Protein AF-A0A1F7UTY3-F1 (afdb_monomer_lite)

Structure (mmCIF, N/CA/C/O backbone):
data_AF-A0A1F7UTY3-F1
#
_entry.id   AF-A0A1F7UTY3-F1
#
loop_
_atom_site.group_PDB
_atom_site.id
_atom_site.type_symbol
_atom_site.label_atom_id
_atom_site.label_alt_id
_atom_site.label_comp_id
_atom_site.label_asym_id
_atom_site.label_entity_id
_atom_site.label_seq_id
_atom_site.pdbx_PDB_ins_code
_atom_site.Cartn_x
_atom_site.Cartn_y
_atom_site.Cartn_z
_atom_site.occupancy
_atom_site.B_iso_or_equiv
_atom_site.auth_seq_id
_atom_site.auth_comp_id
_atom_site.auth_asym_id
_atom_site.auth_atom_id
_atom_site.pdbx_PDB_model_num
ATOM 1 N N . MET A 1 1 ? -12.983 19.339 70.849 1.00 48.16 1 MET A N 1
ATOM 2 C CA . MET A 1 1 ? -14.221 18.566 70.629 1.00 48.16 1 MET A CA 1
ATOM 3 C C . MET A 1 1 ? -14.055 17.866 69.296 1.00 48.16 1 MET A C 1
ATOM 5 O O . MET A 1 1 ? -13.909 18.562 68.300 1.00 48.16 1 MET A O 1
ATOM 9 N N . SER A 1 2 ? -13.950 16.539 69.274 1.00 54.78 2 SER A N 1
ATOM 10 C CA . SER A 1 2 ? -13.925 15.804 68.006 1.00 54.78 2 SER A CA 1
ATOM 11 C C . SER A 1 2 ? -15.351 15.699 67.484 1.00 54.78 2 SER A C 1
ATOM 13 O O . SER A 1 2 ? -16.180 15.041 68.111 1.00 54.78 2 SER A O 1
ATOM 15 N N . ASN A 1 3 ? -15.637 16.358 66.360 1.00 59.41 3 ASN A N 1
ATOM 16 C CA . ASN A 1 3 ? -16.848 16.087 65.594 1.00 59.41 3 ASN A CA 1
ATOM 17 C C . ASN A 1 3 ? -16.701 14.689 64.999 1.00 59.41 3 ASN A C 1
ATOM 19 O O . ASN A 1 3 ? -15.888 14.470 64.104 1.00 59.41 3 ASN A O 1
ATOM 23 N N . THR A 1 4 ? -17.453 13.740 65.543 1.00 61.69 4 THR A N 1
ATOM 24 C CA . THR A 1 4 ? -17.550 12.402 64.967 1.00 61.69 4 THR A CA 1
ATOM 25 C C . THR A 1 4 ? -18.563 12.506 63.835 1.00 61.69 4 THR A C 1
ATOM 27 O O . THR A 1 4 ? -19.726 12.807 64.086 1.00 61.69 4 THR A O 1
ATOM 30 N N . ILE A 1 5 ? -18.103 12.375 62.592 1.00 76.62 5 ILE A N 1
ATOM 31 C CA . ILE A 1 5 ? -18.983 12.346 61.421 1.00 76.62 5 ILE A CA 1
ATOM 32 C C . ILE A 1 5 ? -19.663 10.977 61.428 1.00 76.62 5 ILE A C 1
ATOM 34 O O . ILE A 1 5 ? -18.988 9.956 61.289 1.00 76.62 5 ILE A O 1
ATOM 38 N N . GLU A 1 6 ? -20.979 10.945 61.631 1.00 79.38 6 GLU A N 1
ATOM 39 C CA . GLU A 1 6 ? -21.763 9.728 61.428 1.00 79.38 6 GLU A CA 1
ATOM 40 C C . GLU A 1 6 ? -21.902 9.489 59.926 1.00 79.38 6 GLU A C 1
ATOM 42 O O . GLU A 1 6 ? -22.593 10.225 59.228 1.00 79.38 6 GLU A O 1
ATOM 47 N N . VAL A 1 7 ? -21.201 8.473 59.428 1.00 85.00 7 VAL A N 1
ATOM 48 C CA . VAL A 1 7 ? -21.339 7.995 58.052 1.00 85.00 7 VAL A CA 1
ATOM 49 C C . VAL A 1 7 ? -22.480 6.988 58.017 1.00 85.00 7 VAL A C 1
ATOM 51 O O . VAL A 1 7 ? -22.453 5.985 58.737 1.00 85.00 7 VAL A O 1
ATOM 54 N N . THR A 1 8 ? -23.482 7.240 57.179 1.00 91.25 8 THR A N 1
ATOM 55 C CA . THR A 1 8 ? -24.623 6.339 57.015 1.00 91.25 8 THR A CA 1
ATOM 56 C C . THR A 1 8 ? -24.337 5.263 55.967 1.00 91.25 8 THR A C 1
ATOM 58 O O . THR A 1 8 ? -23.465 5.387 55.107 1.00 91.25 8 THR A O 1
ATOM 61 N N . THR A 1 9 ? -25.116 4.181 55.991 1.00 90.44 9 THR A N 1
ATOM 62 C CA . THR A 1 9 ? -25.057 3.144 54.948 1.00 90.44 9 THR A CA 1
ATOM 63 C C . THR A 1 9 ? -25.406 3.695 53.560 1.00 90.44 9 THR A C 1
ATOM 65 O O . THR A 1 9 ? -24.889 3.188 52.566 1.00 90.44 9 THR A O 1
ATOM 68 N N . ASN A 1 10 ? -26.240 4.740 53.482 1.00 90.62 10 ASN A N 1
ATOM 69 C CA . ASN A 1 10 ? -26.551 5.412 52.220 1.00 90.62 10 ASN A CA 1
ATOM 70 C C . ASN A 1 10 ? -25.336 6.157 51.664 1.00 90.62 10 ASN A C 1
ATOM 72 O O . ASN A 1 10 ? -25.054 6.001 50.481 1.00 90.62 10 ASN A O 1
ATOM 76 N N . ASP A 1 11 ? -24.581 6.863 52.512 1.00 91.25 11 ASP A N 1
ATOM 77 C CA . ASP A 1 11 ? -23.367 7.580 52.090 1.00 91.25 11 ASP A CA 1
ATOM 78 C C . ASP A 1 11 ? -22.319 6.607 51.525 1.00 91.25 11 ASP A C 1
ATOM 80 O O . ASP A 1 11 ? -21.670 6.878 50.516 1.00 91.25 11 ASP A O 1
ATOM 84 N N . ILE A 1 12 ? -22.196 5.419 52.133 1.00 90.06 12 ILE A N 1
ATOM 85 C CA . ILE A 1 12 ? -21.316 4.350 51.637 1.00 90.06 12 ILE A CA 1
ATOM 86 C C . ILE A 1 12 ? -21.824 3.798 50.296 1.00 90.06 12 ILE A C 1
ATOM 88 O O . ILE A 1 12 ? -21.028 3.540 49.397 1.00 90.06 12 ILE A O 1
ATOM 92 N N . MET A 1 13 ? -23.138 3.613 50.139 1.00 87.88 13 MET A N 1
ATOM 93 C CA . MET A 1 13 ? -23.734 3.096 48.900 1.00 87.88 13 MET A CA 1
ATOM 94 C C . MET A 1 13 ? -23.640 4.079 47.729 1.00 87.88 13 MET A C 1
ATOM 96 O O . MET A 1 13 ? -23.397 3.636 46.607 1.00 87.88 13 MET A O 1
ATOM 100 N N . GLU A 1 14 ? -23.818 5.381 47.958 1.00 88.81 14 GLU A N 1
ATOM 101 C CA . GLU A 1 14 ? -23.588 6.411 46.934 1.00 88.81 14 GLU A CA 1
ATOM 102 C C . GLU A 1 14 ? -22.116 6.469 46.539 1.00 88.81 14 GLU A C 1
ATOM 104 O O . GLU A 1 14 ? -21.804 6.347 45.356 1.00 88.81 14 GLU A O 1
ATOM 109 N N . PHE A 1 15 ? -21.204 6.509 47.517 1.00 90.75 15 PHE A N 1
ATOM 110 C CA . PHE A 1 15 ? -19.770 6.487 47.237 1.00 90.75 15 PHE A CA 1
ATOM 111 C C . PHE A 1 15 ? -19.360 5.263 46.408 1.00 90.75 15 PHE A C 1
ATOM 113 O O . PHE A 1 15 ? -18.588 5.383 45.456 1.00 90.75 15 PHE A O 1
ATOM 120 N N . LEU A 1 16 ? -19.882 4.078 46.743 1.00 88.69 16 LEU A N 1
ATOM 121 C CA . LEU A 1 16 ? -19.613 2.866 45.975 1.00 88.69 16 LEU A CA 1
ATOM 122 C C . LEU A 1 16 ? -20.189 2.960 44.561 1.00 88.69 16 LEU A C 1
ATOM 124 O O . LEU A 1 16 ? -19.483 2.618 43.625 1.00 88.69 16 LEU A O 1
ATOM 128 N N . LYS A 1 17 ? -21.415 3.456 44.369 1.00 87.06 17 LYS A N 1
ATOM 129 C CA . LYS A 1 17 ? -21.985 3.630 43.021 1.00 87.06 17 LYS A CA 1
ATOM 130 C C . LYS A 1 17 ? -21.160 4.577 42.155 1.00 87.06 17 LYS A C 1
ATOM 132 O O . LYS A 1 17 ? -20.906 4.244 41.004 1.00 87.06 17 LYS A O 1
ATOM 137 N N . ASP A 1 18 ? -20.706 5.692 42.717 1.00 88.56 18 ASP A N 1
ATOM 138 C CA . ASP A 1 18 ? -19.949 6.709 41.980 1.00 88.56 18 ASP A CA 1
ATOM 139 C C . ASP A 1 18 ? -18.535 6.247 41.599 1.00 88.56 18 ASP A C 1
ATOM 141 O O . ASP A 1 18 ? -17.936 6.771 40.663 1.00 88.56 18 ASP A O 1
ATOM 145 N N . ASN A 1 19 ? -17.992 5.256 42.314 1.00 90.12 19 ASN A N 1
ATOM 146 C CA . ASN A 1 19 ? -16.634 4.746 42.102 1.00 90.12 19 ASN A CA 1
ATOM 147 C C . ASN A 1 19 ? -16.597 3.312 41.554 1.00 90.12 19 ASN A C 1
ATOM 149 O O . ASN A 1 19 ? -15.516 2.763 41.327 1.00 90.12 19 ASN A O 1
ATOM 153 N N . MET A 1 20 ? -17.753 2.677 41.353 1.00 90.44 20 MET A N 1
ATOM 154 C CA . MET A 1 20 ? -17.832 1.337 40.789 1.00 90.44 20 MET A CA 1
ATOM 155 C C . MET A 1 20 ? -18.009 1.403 39.281 1.00 90.44 20 MET A C 1
ATOM 157 O O . MET A 1 20 ? -18.894 2.067 38.759 1.00 90.44 20 MET A O 1
ATOM 161 N N . VAL A 1 21 ? -17.198 0.612 38.589 1.00 91.56 21 VAL A N 1
ATOM 162 C CA . VAL A 1 21 ? -17.398 0.313 37.176 1.00 91.56 21 VAL A CA 1
ATOM 163 C C . VAL A 1 21 ? -18.357 -0.864 37.061 1.00 91.56 21 VAL A C 1
ATOM 165 O O . VAL A 1 21 ? -18.160 -1.920 37.677 1.00 91.56 21 VAL A O 1
ATOM 168 N N . THR A 1 22 ? -19.397 -0.700 36.255 1.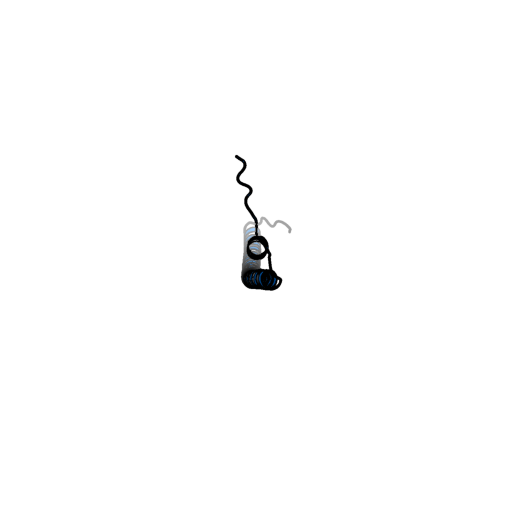00 91.31 22 THR A N 1
ATOM 169 C CA . THR A 1 22 ? -20.353 -1.758 35.957 1.00 91.31 22 THR A CA 1
ATOM 170 C C . THR A 1 22 ? -19.883 -2.607 34.775 1.00 91.31 22 THR A C 1
ATOM 172 O O . THR A 1 22 ? -19.017 -2.242 33.978 1.00 91.31 22 THR A O 1
ATOM 175 N N . LYS A 1 23 ? -20.488 -3.788 34.625 1.00 94.31 23 LYS A N 1
ATOM 176 C CA . LYS A 1 23 ? -20.264 -4.625 33.437 1.00 94.31 23 LYS A CA 1
ATOM 177 C C . LYS A 1 23 ? -20.732 -3.944 32.147 1.00 94.31 23 LYS A C 1
ATOM 179 O O . LYS A 1 23 ? -20.263 -4.324 31.078 1.00 94.31 23 LYS A O 1
ATOM 184 N N . GLU A 1 24 ? -21.680 -3.017 32.247 1.00 94.31 24 GLU A N 1
ATOM 185 C CA . GLU A 1 24 ? -22.212 -2.266 31.113 1.00 94.31 24 GLU A CA 1
ATOM 186 C C . GLU A 1 24 ? -21.206 -1.210 30.654 1.00 94.31 24 GLU A C 1
ATOM 188 O O . GLU A 1 24 ? -20.844 -1.220 29.482 1.00 94.31 24 GLU A O 1
ATOM 193 N N . ASP A 1 25 ? -20.605 -0.465 31.589 1.00 93.62 25 ASP A N 1
ATOM 194 C CA . ASP A 1 25 ? -19.534 0.500 31.289 1.00 93.62 25 ASP A CA 1
ATOM 195 C C . ASP A 1 25 ? -18.361 -0.163 30.550 1.00 93.62 25 ASP A C 1
ATOM 197 O O . ASP A 1 25 ? -17.873 0.333 29.536 1.00 93.62 25 ASP A O 1
ATOM 201 N N . LEU A 1 26 ? -17.938 -1.346 31.014 1.00 96.25 26 LEU A N 1
ATOM 202 C CA . LEU A 1 26 ? -16.883 -2.112 30.344 1.00 96.25 26 LEU A CA 1
ATOM 203 C C . LEU A 1 26 ? -17.303 -2.588 28.953 1.00 96.25 26 LEU A C 1
ATOM 205 O O . LEU A 1 26 ? -16.480 -2.628 28.041 1.00 96.25 26 LEU A O 1
ATOM 209 N N . ARG A 1 27 ? -18.566 -2.988 28.778 1.00 97.19 27 ARG A N 1
ATOM 210 C CA . ARG A 1 27 ? -19.076 -3.447 27.482 1.00 97.19 27 ARG A CA 1
ATOM 211 C C . ARG A 1 27 ? -19.093 -2.304 26.471 1.00 97.19 27 ARG A C 1
ATOM 213 O O . ARG A 1 27 ? -18.722 -2.532 25.319 1.00 97.19 27 ARG A O 1
ATOM 220 N N . ASP A 1 28 ? -19.498 -1.118 26.900 1.00 96.81 28 ASP A N 1
ATOM 221 C CA . ASP A 1 28 ? -19.558 0.064 26.049 1.00 96.81 28 ASP A CA 1
ATOM 222 C C . ASP A 1 28 ? -18.161 0.537 25.651 1.00 96.81 28 ASP A C 1
ATOM 224 O O . ASP A 1 28 ? -17.916 0.777 24.466 1.00 96.81 28 ASP A O 1
ATOM 228 N N . GLU A 1 29 ? -17.208 0.549 26.587 1.00 97.56 29 GLU A N 1
ATOM 229 C CA . GLU A 1 29 ? -15.825 0.911 26.265 1.00 97.56 29 GLU A CA 1
ATOM 230 C C . GLU A 1 29 ? -15.174 -0.123 25.331 1.00 97.56 29 GLU A C 1
ATOM 232 O O . GLU A 1 29 ? -14.536 0.243 24.344 1.00 97.56 29 GLU A O 1
ATOM 237 N N . ILE A 1 30 ? -15.412 -1.425 25.551 1.00 98.00 30 ILE A N 1
ATOM 238 C CA . ILE A 1 30 ? -14.957 -2.484 24.632 1.00 98.00 30 ILE A CA 1
ATOM 239 C C . ILE A 1 30 ? -15.547 -2.286 23.235 1.00 98.00 30 ILE A C 1
ATOM 241 O O . ILE A 1 30 ? -14.842 -2.456 22.238 1.00 98.00 30 ILE A O 1
ATOM 245 N N . LYS A 1 31 ? -16.837 -1.948 23.140 1.00 98.19 31 LYS A N 1
ATOM 246 C CA . LYS A 1 31 ? -17.495 -1.708 21.853 1.00 98.19 31 LYS A CA 1
ATOM 247 C C . LYS A 1 31 ? -16.872 -0.511 21.138 1.00 98.19 31 LYS A C 1
ATOM 249 O O . LYS A 1 31 ? -16.544 -0.626 19.963 1.00 98.19 31 LYS A O 1
ATOM 254 N N . LYS A 1 32 ? -16.649 0.591 21.851 1.00 98.31 32 LYS A N 1
ATOM 255 C CA . LYS A 1 32 ? -16.021 1.797 21.306 1.00 98.31 32 LYS A CA 1
ATOM 256 C C . LYS A 1 32 ? -14.613 1.518 20.780 1.00 98.31 32 LYS A C 1
ATOM 258 O O . LYS A 1 32 ? -14.320 1.846 19.634 1.00 98.31 32 LYS A O 1
ATOM 263 N N . VAL A 1 33 ? -13.777 0.848 21.576 1.00 98.38 33 VAL A N 1
ATOM 264 C CA . VAL A 1 33 ? -12.417 0.460 21.167 1.00 98.38 33 VAL A CA 1
ATOM 265 C C . VAL A 1 33 ? -12.457 -0.477 19.961 1.00 98.38 33 VAL A C 1
ATOM 267 O O . VAL A 1 33 ? -11.678 -0.320 19.025 1.00 98.38 33 VAL A O 1
ATOM 270 N N . LYS A 1 34 ? -13.386 -1.439 19.939 1.00 98.44 34 LYS A N 1
ATOM 271 C CA . LYS A 1 34 ? -13.570 -2.333 18.790 1.00 98.44 34 LYS A CA 1
ATOM 272 C C . LYS A 1 34 ? -13.925 -1.554 17.523 1.00 98.44 34 LYS A C 1
ATOM 274 O O . LYS A 1 34 ? -13.339 -1.822 16.477 1.00 98.44 34 LYS A O 1
ATOM 279 N N . ASP A 1 35 ? -14.874 -0.630 17.607 1.00 98.44 35 ASP A N 1
ATOM 280 C CA . ASP A 1 35 ? -15.323 0.157 16.457 1.00 98.44 35 ASP A CA 1
ATOM 281 C C . ASP A 1 35 ? -14.192 1.065 15.939 1.00 98.44 35 ASP A C 1
ATOM 283 O O . ASP A 1 35 ? -13.982 1.162 14.728 1.00 98.44 35 ASP A O 1
ATOM 287 N N . GLU A 1 36 ? -13.392 1.645 16.839 1.00 98.56 36 GLU A N 1
ATOM 288 C CA . GLU A 1 36 ? -12.199 2.419 16.482 1.00 98.56 36 GLU A CA 1
ATOM 289 C C . GLU A 1 36 ? -11.143 1.558 15.772 1.00 98.56 36 GLU A C 1
ATOM 291 O O . GLU A 1 36 ? -10.659 1.935 14.703 1.00 98.56 36 GLU A O 1
ATOM 296 N N . ILE A 1 37 ? -10.842 0.367 16.304 1.00 98.44 37 ILE A N 1
ATOM 297 C CA . ILE A 1 37 ? -9.913 -0.585 15.675 1.00 98.44 37 ILE A CA 1
ATOM 298 C C . ILE A 1 37 ? -10.405 -0.977 14.279 1.00 98.44 37 ILE A C 1
ATOM 300 O O . ILE A 1 37 ? -9.622 -0.978 13.330 1.00 98.44 37 ILE A O 1
ATOM 304 N N . LEU A 1 38 ? -11.693 -1.296 14.124 1.00 98.50 38 LEU A N 1
ATOM 305 C CA . LEU A 1 38 ? -12.258 -1.663 12.823 1.00 98.50 38 LEU A CA 1
ATOM 306 C C . LEU A 1 38 ? -12.160 -0.512 11.817 1.00 98.50 38 LEU A C 1
ATOM 308 O O . LEU A 1 38 ? -11.823 -0.748 10.657 1.00 98.50 38 LEU A O 1
ATOM 312 N N . SER A 1 39 ? -12.398 0.724 12.260 1.00 98.31 39 SER A N 1
ATOM 313 C CA . SER A 1 3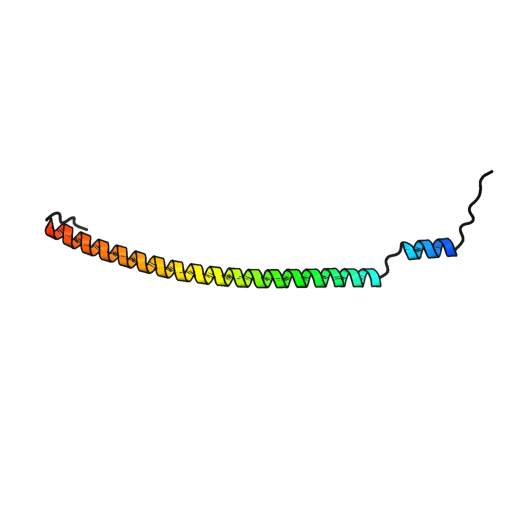9 ? -12.239 1.909 11.416 1.00 98.31 39 SER A CA 1
ATOM 314 C C . SER A 1 39 ? -10.789 2.095 10.969 1.00 98.31 39 SER A C 1
ATOM 316 O O . SER A 1 39 ? -10.539 2.340 9.790 1.00 98.31 39 SER A O 1
ATOM 318 N N . GLN A 1 40 ? -9.826 1.962 11.884 1.00 98.50 40 GLN A N 1
ATOM 319 C CA . GLN A 1 40 ? -8.403 2.083 11.554 1.00 98.50 40 GLN A CA 1
ATOM 320 C C . GLN A 1 40 ? -7.953 0.973 10.594 1.00 98.50 40 GLN A C 1
ATOM 322 O O . GLN A 1 40 ? -7.264 1.251 9.615 1.00 98.50 40 GLN A O 1
ATOM 327 N N . LEU A 1 41 ? -8.404 -0.267 10.807 1.00 98.50 41 LEU A N 1
ATOM 328 C CA . LEU A 1 41 ? -8.102 -1.387 9.913 1.00 98.50 41 LEU A CA 1
ATOM 329 C C . LEU A 1 41 ? -8.662 -1.180 8.501 1.00 98.50 41 LEU A C 1
ATOM 331 O O . LEU A 1 41 ? -7.978 -1.502 7.532 1.00 98.50 41 LEU A O 1
ATOM 335 N N . ALA A 1 42 ? -9.866 -0.621 8.367 1.00 98.44 42 ALA A N 1
ATOM 336 C CA . ALA A 1 42 ? -10.448 -0.315 7.061 1.00 98.44 42 ALA A CA 1
ATOM 337 C C . ALA A 1 42 ? -9.636 0.752 6.304 1.00 98.44 42 ALA A C 1
ATOM 339 O O . ALA A 1 42 ? -9.414 0.624 5.100 1.00 98.44 42 ALA A O 1
ATOM 340 N N . VAL A 1 43 ? -9.146 1.778 7.012 1.00 98.50 43 VAL A N 1
ATOM 341 C CA . VAL A 1 43 ? -8.249 2.790 6.429 1.00 98.50 43 VAL A CA 1
ATOM 342 C C . VAL A 1 43 ? -6.941 2.147 5.972 1.00 98.50 43 VAL A C 1
ATOM 344 O O . VAL A 1 43 ? -6.556 2.323 4.819 1.00 98.50 43 VAL A O 1
ATOM 347 N N . MET A 1 44 ? -6.309 1.333 6.822 1.00 98.44 44 MET A N 1
ATOM 348 C CA . MET A 1 44 ? -5.067 0.634 6.471 1.00 98.44 44 MET A CA 1
ATOM 349 C C . MET A 1 44 ? -5.239 -0.306 5.270 1.00 98.44 44 MET A C 1
ATOM 351 O O . MET A 1 44 ? -4.346 -0.398 4.431 1.00 98.44 44 MET A O 1
ATOM 355 N N . GLN A 1 45 ? -6.374 -1.007 5.161 1.00 98.62 45 GLN A N 1
ATOM 356 C CA . GLN A 1 45 ? -6.669 -1.852 3.999 1.00 98.62 45 GLN A CA 1
ATOM 357 C C . GLN A 1 45 ? -6.713 -1.036 2.708 1.00 98.62 45 GLN A C 1
ATOM 359 O O . GLN A 1 45 ? -6.081 -1.423 1.727 1.00 98.62 45 GLN A O 1
ATOM 364 N N . LYS A 1 46 ? -7.393 0.113 2.731 1.00 98.44 46 LYS A N 1
ATOM 365 C CA . LYS A 1 46 ? -7.460 1.008 1.577 1.00 98.44 46 LYS A CA 1
ATOM 366 C C . LYS A 1 46 ? -6.081 1.549 1.192 1.00 98.44 46 LYS A C 1
ATOM 368 O O . LYS A 1 46 ? -5.715 1.512 0.025 1.00 98.44 46 LYS A O 1
ATOM 373 N N . GLU A 1 47 ? -5.293 1.996 2.167 1.00 98.62 47 GLU A N 1
ATOM 374 C CA . GLU A 1 47 ? -3.931 2.480 1.909 1.00 98.62 47 GLU A CA 1
ATOM 375 C C . GLU A 1 47 ? -3.038 1.390 1.296 1.00 98.62 47 GLU A C 1
ATOM 377 O O . GLU A 1 47 ? -2.244 1.670 0.400 1.00 98.62 47 GLU A O 1
ATOM 382 N N . LEU A 1 48 ? -3.185 0.133 1.731 1.00 98.62 48 LEU A N 1
ATOM 383 C CA . LEU A 1 48 ? -2.465 -0.997 1.140 1.00 98.62 48 LEU A CA 1
ATOM 384 C C . LEU A 1 48 ? -2.886 -1.276 -0.307 1.00 98.62 48 LEU A C 1
ATOM 386 O O . LEU A 1 48 ? -2.032 -1.621 -1.124 1.00 98.62 48 LEU A O 1
ATOM 390 N N . GLU A 1 49 ? -4.171 -1.151 -0.630 1.00 98.62 49 GLU A N 1
ATOM 391 C CA . GLU A 1 49 ? -4.665 -1.272 -2.007 1.00 98.62 49 GLU A CA 1
ATOM 392 C C . GLU A 1 49 ? -4.117 -0.149 -2.895 1.00 98.62 49 GLU A C 1
ATOM 394 O O . GLU A 1 49 ? -3.592 -0.426 -3.975 1.00 98.62 49 GLU A O 1
ATOM 399 N N . ASP A 1 50 ? -4.128 1.091 -2.402 1.00 98.62 50 ASP A N 1
ATOM 400 C CA . ASP A 1 50 ? -3.574 2.247 -3.111 1.00 98.62 50 ASP A CA 1
ATOM 401 C C . ASP A 1 50 ? -2.059 2.092 -3.353 1.00 98.62 50 ASP A C 1
ATOM 403 O O . ASP A 1 50 ? -1.555 2.410 -4.433 1.00 98.62 50 ASP A O 1
ATOM 407 N N . ILE A 1 51 ? -1.311 1.573 -2.370 1.00 98.62 51 ILE A N 1
ATOM 408 C CA . ILE A 1 51 ? 0.127 1.289 -2.517 1.00 98.62 51 ILE A CA 1
ATOM 409 C C . ILE A 1 51 ? 0.367 0.217 -3.582 1.00 98.62 51 ILE A C 1
ATOM 411 O O . ILE A 1 51 ? 1.266 0.389 -4.404 1.00 98.62 51 ILE A O 1
ATOM 415 N N . LYS A 1 52 ? -0.420 -0.866 -3.592 1.00 98.56 52 LYS A N 1
ATOM 416 C CA . LYS A 1 52 ? -0.298 -1.922 -4.608 1.00 98.56 52 LYS A CA 1
ATOM 417 C C . LYS A 1 52 ? -0.530 -1.375 -6.011 1.00 98.56 52 LYS A C 1
ATOM 419 O O . LYS A 1 52 ? 0.326 -1.558 -6.863 1.00 98.56 52 LYS A O 1
ATOM 424 N N . ALA A 1 53 ? -1.606 -0.615 -6.212 1.00 98.44 53 ALA A N 1
ATOM 425 C CA . ALA A 1 53 ? -1.904 -0.018 -7.513 1.00 98.44 53 ALA A CA 1
ATOM 426 C C . ALA A 1 53 ? -0.774 0.906 -8.003 1.00 98.44 53 ALA A C 1
ATOM 428 O O . ALA A 1 53 ? -0.429 0.912 -9.182 1.00 98.44 53 ALA A O 1
ATOM 429 N N . ARG A 1 54 ? -0.158 1.672 -7.092 1.00 98.56 54 ARG A N 1
ATOM 430 C CA . ARG A 1 54 ? 1.000 2.518 -7.422 1.00 98.56 54 ARG A CA 1
ATOM 431 C C . ARG A 1 54 ? 2.258 1.714 -7.737 1.00 98.56 54 ARG A C 1
ATOM 433 O O . ARG A 1 54 ? 3.059 2.172 -8.544 1.00 98.56 54 ARG A O 1
ATOM 440 N N . LEU A 1 55 ? 2.468 0.575 -7.080 1.00 98.56 55 LEU A N 1
ATOM 441 C CA . LEU A 1 55 ? 3.588 -0.315 -7.388 1.00 98.56 55 LEU A CA 1
ATOM 442 C C . LEU A 1 55 ? 3.417 -0.953 -8.767 1.00 98.56 55 LEU A C 1
ATOM 444 O O . LEU A 1 55 ? 4.379 -0.953 -9.527 1.00 98.56 55 LEU A O 1
ATOM 448 N N . ASP A 1 56 ? 2.204 -1.394 -9.102 1.00 98.44 56 ASP A N 1
ATOM 449 C CA . ASP A 1 56 ? 1.892 -1.967 -10.414 1.00 98.44 56 ASP A CA 1
ATOM 450 C C . ASP A 1 56 ? 2.156 -0.946 -11.544 1.00 98.44 56 ASP A C 1
ATOM 452 O O . ASP A 1 56 ? 2.825 -1.274 -12.523 1.00 98.44 56 ASP A O 1
ATOM 456 N N . ASP A 1 57 ? 1.736 0.319 -11.377 1.00 98.56 57 ASP A N 1
ATOM 457 C CA . ASP A 1 57 ? 2.021 1.409 -12.338 1.00 98.56 57 ASP A CA 1
ATOM 458 C C . ASP A 1 57 ? 3.528 1.669 -12.503 1.00 98.56 57 ASP A C 1
ATOM 460 O O . ASP A 1 57 ? 4.032 1.865 -13.611 1.00 98.56 57 ASP A O 1
ATOM 464 N N . ILE A 1 58 ? 4.277 1.661 -11.395 1.00 98.44 58 ILE A N 1
ATOM 465 C CA . ILE A 1 58 ? 5.733 1.847 -11.429 1.00 98.44 58 ILE A CA 1
ATOM 466 C C . ILE A 1 58 ? 6.410 0.682 -12.153 1.00 98.44 58 ILE A C 1
ATOM 468 O O . ILE A 1 58 ? 7.342 0.915 -12.922 1.00 98.44 58 ILE A O 1
ATOM 472 N N . GLU A 1 59 ? 5.972 -0.552 -11.911 1.00 98.50 59 GLU A N 1
ATOM 473 C CA . GLU A 1 59 ? 6.536 -1.742 -12.547 1.00 98.50 59 GLU A CA 1
ATOM 474 C C . GLU A 1 59 ? 6.295 -1.737 -14.062 1.00 98.50 59 GLU A C 1
ATOM 476 O O . GLU A 1 59 ? 7.227 -1.990 -14.829 1.00 98.50 59 GLU A O 1
ATOM 481 N N . GLU A 1 60 ? 5.087 -1.371 -14.501 1.00 98.38 60 GLU A N 1
ATOM 482 C CA . GLU A 1 60 ? 4.754 -1.238 -15.923 1.00 98.38 60 GLU A CA 1
ATOM 483 C C . GLU A 1 60 ? 5.624 -0.174 -16.604 1.00 98.38 60 GLU A C 1
ATOM 485 O O . GLU A 1 60 ? 6.291 -0.454 -17.602 1.00 98.38 60 GLU A O 1
ATOM 490 N N . ARG A 1 61 ? 5.718 1.020 -16.010 1.00 98.19 61 ARG A N 1
ATOM 491 C CA . ARG A 1 61 ? 6.546 2.107 -16.551 1.00 98.19 61 ARG A CA 1
ATOM 492 C C . ARG A 1 61 ? 8.027 1.752 -16.591 1.00 98.19 61 ARG A C 1
ATOM 494 O O . ARG A 1 61 ? 8.704 2.062 -17.566 1.00 98.19 61 ARG A O 1
ATOM 501 N N . LEU A 1 62 ? 8.538 1.087 -15.554 1.00 98.12 62 LEU A N 1
ATOM 502 C CA . LEU A 1 62 ? 9.933 0.655 -15.512 1.00 98.12 62 LEU A CA 1
ATOM 503 C C . LEU A 1 62 ? 10.235 -0.356 -16.620 1.00 98.12 62 LEU A C 1
ATOM 505 O O . LEU A 1 62 ? 11.314 -0.317 -17.217 1.00 98.12 62 LEU A O 1
ATOM 509 N 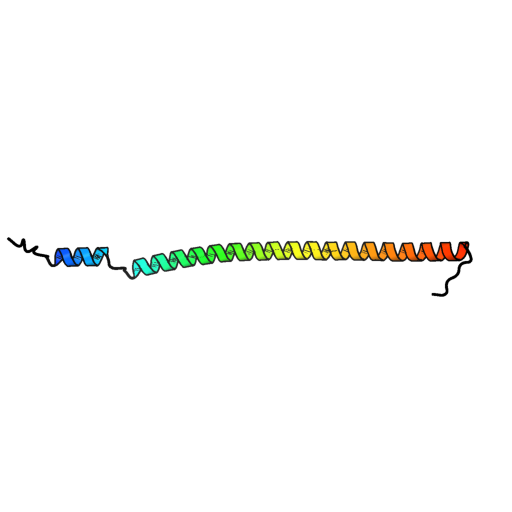N . LYS A 1 63 ? 9.293 -1.261 -16.895 1.00 98.12 63 LYS A N 1
ATOM 510 C CA . LYS A 1 63 ? 9.411 -2.217 -17.992 1.00 98.12 63 LYS A CA 1
ATOM 511 C C . LYS A 1 63 ? 9.442 -1.503 -19.343 1.00 98.1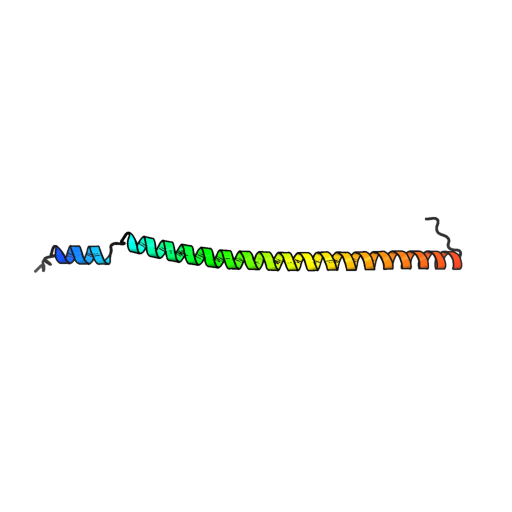2 63 LYS A C 1
ATOM 513 O O . LYS A 1 63 ? 10.349 -1.770 -20.129 1.00 98.12 63 LYS A O 1
ATOM 518 N N . ASP A 1 64 ? 8.523 -0.571 -19.576 1.00 98.06 64 ASP A N 1
ATOM 519 C CA . ASP A 1 64 ? 8.472 0.207 -20.818 1.00 98.06 64 ASP A CA 1
ATOM 520 C C . ASP A 1 64 ? 9.753 1.028 -21.036 1.00 98.06 64 ASP A C 1
ATOM 522 O O . ASP A 1 64 ? 10.333 0.999 -22.126 1.00 98.06 64 ASP A O 1
ATOM 526 N N . ASP A 1 65 ? 10.248 1.694 -19.989 1.00 98.12 65 ASP A N 1
ATOM 527 C CA . ASP A 1 65 ? 11.500 2.457 -20.024 1.00 98.12 65 ASP A CA 1
ATOM 528 C C . ASP A 1 65 ? 12.707 1.545 -20.302 1.00 98.12 65 ASP A C 1
ATOM 530 O O . ASP A 1 65 ? 13.603 1.895 -21.076 1.00 98.12 65 ASP A O 1
ATOM 534 N N . THR A 1 66 ? 12.728 0.348 -19.706 1.00 97.94 66 THR A N 1
ATOM 535 C CA . THR A 1 66 ? 13.792 -0.644 -19.927 1.00 97.94 66 THR A CA 1
ATOM 536 C C . THR A 1 66 ? 13.781 -1.156 -21.367 1.00 97.94 66 THR A C 1
ATOM 538 O O . THR A 1 66 ? 14.839 -1.241 -21.997 1.00 97.94 66 THR A O 1
ATOM 541 N N . ASP A 1 67 ? 12.602 -1.453 -21.916 1.00 97.81 67 ASP A N 1
ATOM 542 C CA . ASP A 1 67 ? 12.446 -1.899 -23.301 1.00 97.81 67 ASP A CA 1
ATOM 543 C C . ASP A 1 67 ? 12.840 -0.796 -24.296 1.00 97.81 67 ASP A C 1
ATOM 545 O O . ASP A 1 67 ? 13.485 -1.078 -25.313 1.00 97.81 67 ASP A O 1
ATOM 549 N N . ALA A 1 68 ? 12.493 0.462 -24.009 1.00 98.25 68 ALA A N 1
ATOM 550 C CA . ALA A 1 68 ? 12.909 1.612 -24.808 1.00 98.25 68 ALA A CA 1
ATOM 551 C C . ALA A 1 68 ? 14.437 1.773 -24.796 1.00 98.25 68 ALA A C 1
ATOM 553 O O . ALA A 1 68 ? 15.062 1.831 -25.858 1.00 98.25 68 ALA A O 1
ATOM 554 N N . LEU A 1 69 ? 15.053 1.737 -23.610 1.00 98.25 69 LEU A N 1
ATOM 555 C CA . LEU A 1 69 ? 16.503 1.841 -23.467 1.00 98.25 69 LEU A CA 1
ATOM 556 C C . LEU A 1 69 ? 17.234 0.695 -24.182 1.00 98.25 69 LEU A C 1
ATOM 558 O O . LEU A 1 69 ? 18.254 0.918 -24.836 1.00 98.25 69 LEU A O 1
ATOM 562 N N . ALA A 1 70 ? 16.708 -0.530 -24.107 1.00 98.12 70 ALA A N 1
ATOM 563 C CA . ALA A 1 70 ? 17.273 -1.676 -24.814 1.00 98.12 70 ALA A CA 1
ATOM 564 C C . ALA A 1 70 ? 17.271 -1.469 -26.339 1.00 98.12 70 ALA A C 1
ATOM 566 O O . ALA A 1 70 ? 18.264 -1.779 -27.006 1.00 98.12 70 ALA A O 1
ATOM 567 N N . ARG A 1 71 ? 16.191 -0.905 -26.897 1.00 98.25 71 ARG A N 1
ATOM 568 C CA . ARG A 1 71 ? 16.117 -0.561 -28.329 1.00 98.25 71 ARG A CA 1
ATOM 569 C C . ARG A 1 71 ? 17.134 0.510 -28.703 1.00 98.25 71 ARG A C 1
ATOM 571 O O . ARG A 1 71 ? 17.827 0.342 -29.707 1.00 98.25 71 ARG A O 1
ATOM 578 N N . ASP A 1 72 ? 17.262 1.557 -27.895 1.00 98.25 72 ASP A N 1
ATOM 579 C CA . ASP A 1 72 ? 18.223 2.636 -28.140 1.00 98.25 72 ASP A CA 1
ATOM 580 C C . ASP A 1 72 ? 19.663 2.107 -28.151 1.00 98.25 72 ASP A C 1
ATOM 582 O O . ASP A 1 72 ? 20.442 2.425 -29.053 1.00 98.25 72 ASP A O 1
ATOM 586 N N . VAL A 1 73 ? 20.012 1.229 -27.204 1.00 98.06 73 VAL A N 1
ATOM 587 C CA . VAL A 1 73 ? 21.332 0.581 -27.153 1.00 98.06 73 VAL A CA 1
ATOM 588 C C . VAL A 1 73 ? 21.593 -0.261 -28.404 1.00 98.06 73 VAL A C 1
ATOM 590 O O . VAL A 1 73 ? 22.687 -0.185 -28.970 1.00 98.06 73 VAL A O 1
ATOM 593 N N . LEU A 1 74 ? 20.610 -1.039 -28.867 1.00 97.50 74 LEU A N 1
ATOM 594 C CA . LEU A 1 74 ? 20.747 -1.836 -30.091 1.00 97.50 74 LEU A CA 1
ATOM 595 C C . LEU A 1 74 ? 20.963 -0.951 -31.324 1.00 97.50 74 LEU A C 1
ATOM 597 O O . LEU A 1 74 ? 21.896 -1.192 -32.090 1.00 97.50 74 LEU A O 1
ATOM 601 N N . GLN A 1 75 ? 20.175 0.115 -31.478 1.00 97.44 75 GLN A N 1
ATOM 602 C CA . GLN A 1 75 ? 20.326 1.060 -32.588 1.00 97.44 75 GLN A CA 1
ATOM 603 C C . GLN A 1 75 ? 21.677 1.784 -32.552 1.00 97.44 75 GLN A C 1
ATOM 605 O O . GLN A 1 75 ? 22.321 1.973 -33.587 1.00 97.44 75 GLN A O 1
ATOM 610 N N . LEU A 1 76 ? 22.139 2.189 -31.366 1.00 97.44 76 LEU A N 1
ATOM 611 C CA . LEU A 1 76 ? 23.460 2.794 -31.206 1.00 97.44 76 LEU A CA 1
ATOM 612 C C . LEU A 1 76 ? 24.567 1.811 -31.581 1.00 97.44 76 LEU A C 1
ATOM 614 O O . LEU A 1 76 ? 25.488 2.195 -32.302 1.00 97.44 76 LEU A O 1
ATOM 618 N N . ARG A 1 77 ? 24.458 0.544 -31.166 1.00 96.06 77 ARG A N 1
ATOM 619 C CA . ARG A 1 77 ? 25.408 -0.507 -31.547 1.00 96.06 77 ARG A CA 1
ATOM 620 C C . ARG A 1 77 ? 25.463 -0.687 -33.064 1.00 96.06 77 ARG A C 1
ATOM 622 O O . ARG A 1 77 ? 26.555 -0.727 -33.623 1.00 96.06 77 ARG A O 1
ATOM 629 N N . GLU A 1 78 ? 24.317 -0.743 -33.739 1.00 95.44 78 GLU A N 1
ATOM 630 C CA . GLU A 1 78 ? 24.258 -0.829 -35.206 1.00 95.44 78 GLU A CA 1
ATOM 631 C C . GLU A 1 78 ? 24.941 0.370 -35.878 1.00 95.44 78 GLU A C 1
ATOM 633 O O . GLU A 1 78 ? 25.743 0.203 -36.800 1.00 95.44 78 GLU A O 1
ATOM 638 N N . ARG A 1 79 ? 24.683 1.587 -35.385 1.00 95.25 79 ARG A N 1
ATOM 639 C CA . ARG A 1 79 ? 25.321 2.810 -35.896 1.00 95.25 79 ARG A CA 1
ATOM 640 C C . ARG A 1 79 ? 26.833 2.804 -35.688 1.00 95.25 79 ARG A C 1
ATOM 642 O O . ARG A 1 79 ? 27.558 3.220 -36.590 1.00 95.25 79 ARG A O 1
ATOM 649 N N . VAL A 1 80 ? 27.308 2.329 -34.536 1.00 94.69 80 VAL A N 1
ATOM 650 C CA . VAL A 1 80 ? 28.744 2.179 -34.255 1.00 94.69 80 VAL A CA 1
ATOM 651 C C . VAL A 1 80 ? 29.383 1.214 -35.251 1.00 94.69 80 VAL A C 1
ATOM 653 O O . VAL A 1 80 ? 30.368 1.589 -35.878 1.00 94.69 80 VAL A O 1
ATOM 656 N N . VAL A 1 81 ? 28.775 0.051 -35.503 1.00 92.62 81 VAL A N 1
ATOM 657 C CA . VAL A 1 81 ? 29.281 -0.922 -36.493 1.00 92.62 81 VAL A CA 1
ATOM 658 C C . VAL A 1 81 ? 29.405 -0.300 -37.891 1.00 92.62 81 VAL A C 1
ATOM 660 O O . VAL A 1 81 ? 30.396 -0.517 -38.595 1.00 92.62 81 VAL A O 1
ATOM 663 N N . VAL A 1 82 ? 28.419 0.501 -38.311 1.00 93.62 82 VAL A N 1
ATOM 664 C CA . VAL A 1 82 ? 28.475 1.216 -39.599 1.00 93.62 82 VAL A CA 1
ATOM 665 C C . VAL A 1 82 ? 29.652 2.195 -39.640 1.00 93.62 82 VAL A C 1
ATOM 667 O O . VAL A 1 82 ? 30.386 2.220 -40.631 1.00 93.62 82 VAL A O 1
ATOM 670 N N . LEU A 1 83 ? 29.856 2.975 -38.576 1.00 92.56 83 LEU A N 1
ATOM 671 C CA . LEU A 1 83 ? 30.952 3.944 -38.485 1.00 92.56 83 LEU A CA 1
ATOM 672 C C . LEU A 1 83 ? 32.324 3.260 -38.455 1.00 92.56 83 LEU A C 1
ATOM 674 O O . LEU A 1 83 ? 33.229 3.674 -39.176 1.00 92.56 83 LEU A O 1
ATOM 678 N N . GLU A 1 84 ? 32.476 2.184 -37.685 1.00 90.88 84 GLU A N 1
ATOM 679 C CA . GLU A 1 84 ? 33.712 1.394 -37.622 1.00 90.88 84 GLU A CA 1
ATOM 680 C C . GLU A 1 84 ? 34.110 0.858 -38.999 1.00 90.88 84 GLU A C 1
ATOM 682 O O . GLU A 1 84 ? 35.282 0.929 -39.385 1.00 90.88 84 GLU A O 1
ATOM 687 N N . LYS A 1 85 ? 33.126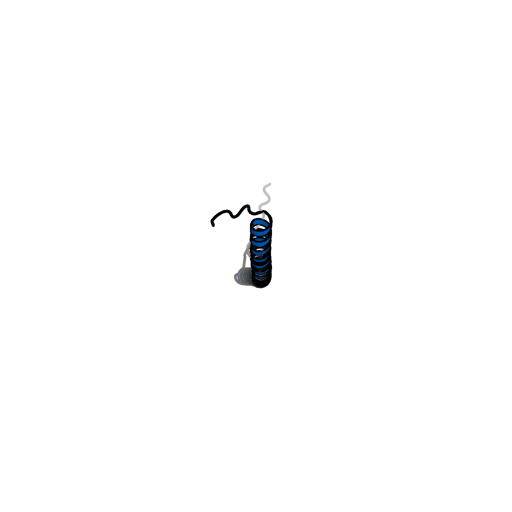 0.377 -39.773 1.00 89.12 85 LYS A N 1
ATOM 688 C CA . LYS A 1 85 ? 33.337 -0.081 -41.150 1.00 89.12 85 LYS A CA 1
ATOM 689 C C . LYS A 1 85 ? 33.770 1.058 -42.075 1.00 89.12 85 LYS A C 1
ATOM 691 O O . LYS A 1 85 ? 34.667 0.861 -42.890 1.00 89.12 85 LYS A O 1
ATOM 696 N N . GLN A 1 86 ? 33.153 2.236 -41.965 1.00 91.00 86 GLN A N 1
ATOM 697 C CA . GLN A 1 86 ? 33.499 3.406 -42.786 1.00 91.00 86 GLN A CA 1
ATOM 698 C C . GLN A 1 86 ? 34.898 3.949 -42.485 1.00 91.00 86 GLN A C 1
ATOM 700 O O . GLN A 1 86 ? 35.582 4.414 -43.393 1.00 91.00 86 GLN A O 1
ATOM 705 N N . LEU A 1 87 ? 35.325 3.877 -41.224 1.00 91.31 87 LEU A N 1
ATOM 706 C CA . LEU A 1 87 ? 36.631 4.365 -40.783 1.00 91.31 87 LEU A CA 1
ATOM 707 C C . LEU A 1 87 ? 37.758 3.335 -40.968 1.00 91.31 87 LEU A C 1
ATOM 709 O O . LEU A 1 87 ? 38.918 3.663 -40.734 1.00 91.31 87 LEU A O 1
ATOM 713 N N . GLY A 1 88 ? 37.443 2.099 -41.376 1.00 86.81 88 GLY A N 1
ATOM 714 C CA . GLY A 1 88 ? 38.429 1.022 -41.514 1.00 86.81 88 GLY A CA 1
ATOM 715 C C . GLY A 1 88 ? 39.030 0.568 -40.179 1.00 86.81 88 GLY A C 1
ATOM 716 O O . GLY A 1 88 ? 40.121 0.005 -40.164 1.00 86.81 88 GLY A O 1
ATOM 717 N N . ILE A 1 89 ? 38.339 0.829 -39.062 1.00 83.06 89 ILE A N 1
ATOM 718 C CA . ILE A 1 89 ? 38.843 0.594 -37.695 1.00 83.06 89 ILE A CA 1
ATOM 719 C C . ILE A 1 89 ? 38.558 -0.836 -37.209 1.00 83.06 89 ILE A C 1
ATOM 721 O O . ILE A 1 89 ? 39.127 -1.244 -36.206 1.00 83.06 89 ILE A O 1
ATOM 725 N N . GLN A 1 90 ? 37.720 -1.589 -37.930 1.00 68.38 90 GLN A N 1
ATOM 726 C CA . GLN A 1 90 ? 37.224 -2.940 -37.631 1.00 68.38 90 GLN A CA 1
ATOM 727 C C . GLN A 1 90 ? 37.828 -3.599 -36.375 1.00 68.38 90 GLN A C 1
ATOM 729 O O . GLN A 1 90 ? 38.784 -4.373 -36.450 1.00 68.38 90 GLN A O 1
ATOM 734 N N . VAL A 1 91 ? 37.248 -3.291 -35.211 1.00 63.44 91 VAL A N 1
ATOM 735 C CA . VAL A 1 91 ? 37.554 -4.004 -33.973 1.00 63.44 91 VAL A CA 1
ATOM 736 C C . VAL A 1 91 ? 36.782 -5.316 -34.042 1.00 63.44 91 VAL A C 1
ATOM 738 O O . VAL A 1 91 ? 35.556 -5.318 -34.118 1.00 63.44 91 VAL A O 1
ATOM 741 N N . LEU A 1 92 ? 37.506 -6.434 -34.092 1.00 55.59 92 LEU A N 1
ATOM 742 C CA . LEU A 1 92 ? 36.942 -7.768 -33.890 1.00 55.59 92 LEU A CA 1
ATOM 743 C C . LEU A 1 92 ? 36.170 -7.765 -32.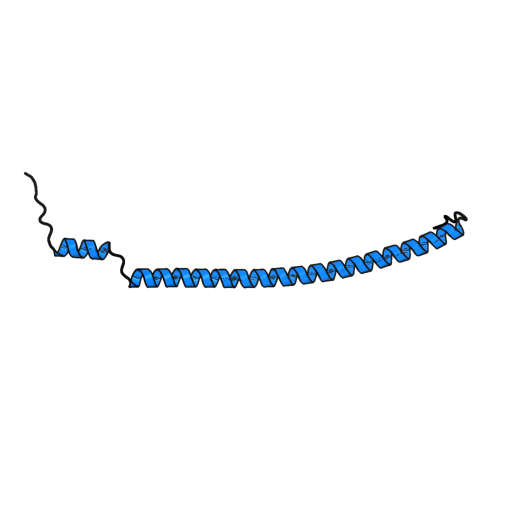565 1.00 55.59 92 LEU A C 1
ATOM 745 O O . LEU A 1 92 ? 36.783 -7.651 -31.504 1.00 55.59 92 LEU A O 1
ATOM 749 N N . MET A 1 93 ? 34.845 -7.875 -32.642 1.00 53.41 93 MET A N 1
ATOM 750 C CA . MET A 1 93 ? 33.999 -8.268 -31.519 1.00 53.41 93 MET A CA 1
ATOM 751 C C . MET A 1 93 ? 33.501 -9.683 -31.771 1.00 53.41 93 MET A C 1
ATOM 753 O O . MET A 1 93 ? 32.959 -9.912 -32.878 1.00 53.41 93 MET A O 1
#

Radius of gyration: 39.12 Å; chains: 1; bounding box: 65×27×113 Å

Secondary structure (DSSP, 8-state):
--------HHHHHHHHHHHPPPHHHHHHHHHHHHHHHHHHHHHHHHHHHHHHHHHHHHHHHHHHHHHHHHHHHHHHHHHHHHHHHHHT-----

Foldseek 3Di:
DDDDDDDDPVNVVVVCVVPDDDPVNVVVVVVVVVVVVVVVVVVVVVVVVVVVVVVVVVVVVVVVVVVVVVVVVVVVVVVVVVVCVVVVVDDDD

Organism: NCBI:txid1802401

Sequence (93 aa):
MSNTIEVTTNDIMEFLKDNMVTKEDLRDEIKKVKDEILSQLAVMQKELEDIKARLDDIEERLKDDTDALARDVLQLRERVVVLEKQLGIQVLM

pLDDT: mean 91.8, std 11.44, range [48.16, 98.62]